Protein AF-A0A841AGL0-F1 (afdb_monomer_lite)

pLDDT: mean 72.76, std 11.23, range [43.06, 87.31]

Foldseek 3Di:
DDDDDDDDDPPDPDQQPQVLVLLVVLLVLLVVLLVLVVVVVVCCVVDVVVVVVVPDPPVVVVVVVVVVVVSVVVSVVSLVSNLVSLVVNLVRPDDLSNVLSVLLNVLSVLLVVLVVVVPPDLPPDDVVSVVVVVVSVVVNVVSNVVSSVSNVVSSVSSVVSSVVVVVVVVVVD

Secondary structure (DSSP, 8-state):
-PPPP-PPPPPP-------HHHHHHHHHHHHHHHHHHHHHHHHHHHS-HHHHHHHS-HHHHHHHHHHHHHHHHHHHHHHHHHHHHHHHHHHH--THHHHHHHHHHHHHHHHHHHHHHTTS--TT-TTHHHHHHHHHHHHHHHHHHHHHHHHHHHHHHHHHHHHHHHHHHHT--

Radius of gyration: 23.63 Å; chains: 1; bounding box: 61×30×94 Å

Organism: NCBI:txid1432564

Structure (mmCIF, N/CA/C/O backbone):
data_AF-A0A841AGL0-F1
#
_entry.id   AF-A0A841AGL0-F1
#
loop_
_atom_site.group_PDB
_atom_site.id
_atom_site.type_symbol
_atom_site.label_atom_id
_atom_site.label_alt_id
_atom_site.label_comp_id
_atom_site.label_asym_id
_atom_site.label_entity_id
_atom_site.label_seq_id
_atom_site.pdbx_PDB_ins_code
_atom_site.Cartn_x
_atom_site.Cartn_y
_atom_site.Cartn_z
_atom_site.occupancy
_atom_site.B_iso_or_equiv
_atom_site.auth_seq_id
_atom_site.auth_comp_id
_atom_site.auth_asym_id
_atom_site.auth_atom_id
_atom_site.pdbx_PDB_model_num
ATOM 1 N N . MET A 1 1 ? -13.268 12.091 65.134 1.00 56.31 1 MET A N 1
ATOM 2 C CA . MET A 1 1 ? -12.403 12.064 63.936 1.00 56.31 1 MET A CA 1
ATOM 3 C C . MET A 1 1 ? -13.308 11.941 62.723 1.00 56.31 1 MET A C 1
ATOM 5 O O . MET A 1 1 ? -13.779 10.854 62.427 1.00 56.31 1 MET A O 1
ATOM 9 N N . THR A 1 2 ? -13.674 13.067 62.117 1.00 61.81 2 THR A N 1
ATOM 10 C CA . THR A 1 2 ? -14.527 13.122 60.921 1.00 61.81 2 THR A CA 1
ATOM 11 C C . THR A 1 2 ? -13.629 13.059 59.692 1.00 61.81 2 THR A C 1
ATOM 13 O O . THR A 1 2 ? -12.736 13.893 59.559 1.00 61.81 2 THR A O 1
ATOM 16 N N . ASN A 1 3 ? -13.826 12.058 58.831 1.00 65.12 3 ASN A N 1
ATOM 17 C CA . ASN A 1 3 ? -13.095 11.960 57.568 1.00 65.12 3 ASN A CA 1
ATOM 18 C C . ASN A 1 3 ? -13.313 13.232 56.730 1.00 65.12 3 ASN A C 1
ATOM 20 O O . ASN A 1 3 ? -14.453 13.703 56.655 1.00 65.12 3 ASN A O 1
ATOM 24 N N . PRO A 1 4 ? -12.259 13.790 56.109 1.00 73.00 4 PRO A N 1
ATOM 25 C CA . PRO A 1 4 ? -12.420 14.892 55.173 1.00 73.00 4 PRO A CA 1
ATOM 26 C C . PRO A 1 4 ? -13.233 14.432 53.950 1.00 73.00 4 PRO A C 1
ATOM 28 O O . PRO A 1 4 ? -13.179 13.251 53.588 1.00 73.00 4 PRO A O 1
ATOM 31 N N . PRO A 1 5 ? -14.004 15.335 53.320 1.00 67.94 5 PRO A N 1
ATOM 32 C CA . PRO A 1 5 ? -14.740 15.018 52.104 1.00 67.94 5 PRO A CA 1
ATOM 33 C C . PRO A 1 5 ? -13.753 14.589 51.014 1.00 67.94 5 PRO A C 1
ATOM 35 O O . PRO A 1 5 ? -12.843 15.336 50.664 1.00 67.94 5 PRO A O 1
ATOM 38 N N . MET A 1 6 ? -13.908 13.362 50.508 1.00 74.25 6 MET A N 1
ATOM 39 C CA . MET A 1 6 ? -13.231 12.940 49.285 1.00 74.25 6 MET A CA 1
ATOM 40 C C . MET A 1 6 ? -13.826 13.742 48.133 1.00 74.25 6 MET A C 1
ATOM 42 O O . MET A 1 6 ? -15.010 13.585 47.827 1.00 74.25 6 MET A O 1
ATOM 46 N N . ASP A 1 7 ? -13.007 14.581 47.502 1.00 74.00 7 ASP A N 1
ATOM 47 C CA . ASP A 1 7 ? -13.358 15.157 46.213 1.00 74.00 7 ASP A CA 1
ATOM 48 C C . ASP A 1 7 ? -13.683 14.014 45.239 1.00 74.00 7 ASP A C 1
ATOM 50 O O . ASP A 1 7 ? -12.951 13.013 45.194 1.00 74.00 7 ASP A O 1
ATOM 54 N N . PRO A 1 8 ? -14.788 14.110 44.478 1.00 72.31 8 PRO A N 1
ATOM 55 C CA . PRO A 1 8 ? -15.084 13.119 43.463 1.00 72.31 8 PRO A CA 1
ATOM 56 C C . PRO A 1 8 ? -13.896 13.054 42.494 1.00 72.31 8 PRO A C 1
ATOM 58 O O . PRO A 1 8 ? -13.358 14.102 42.119 1.00 72.31 8 PRO A O 1
ATOM 61 N N . PRO A 1 9 ? -13.464 11.845 42.087 1.00 68.56 9 PRO A N 1
ATOM 62 C CA . PRO A 1 9 ? -12.391 11.713 41.117 1.00 68.56 9 PRO A CA 1
ATOM 63 C C . PRO A 1 9 ? -12.739 12.560 39.888 1.00 68.56 9 PRO A C 1
ATOM 65 O O . PRO A 1 9 ? -13.908 12.572 39.478 1.00 68.56 9 PRO A O 1
ATOM 68 N N . PRO A 1 10 ? -11.762 13.291 39.318 1.00 68.12 10 PRO A N 1
ATOM 69 C CA . PRO A 1 10 ? -12.016 14.150 38.174 1.00 68.12 10 PRO A CA 1
ATOM 70 C C . PRO A 1 10 ? -12.734 13.334 37.095 1.00 68.12 10 PRO A C 1
ATOM 72 O O . PRO A 1 10 ? -12.390 12.160 36.901 1.00 68.12 10 PRO A O 1
ATOM 75 N N . PRO A 1 11 ? -13.751 13.912 36.428 1.00 60.00 11 PRO A N 1
ATOM 76 C CA . PRO A 1 11 ? -14.530 13.195 35.436 1.00 60.00 11 PRO A CA 1
ATOM 77 C C . PRO A 1 11 ? -13.570 12.547 34.444 1.00 60.00 11 PRO A C 1
ATOM 79 O O . PRO A 1 11 ? -12.740 13.220 33.826 1.00 60.00 11 PRO A O 1
ATOM 82 N N . SER A 1 12 ? -13.650 11.220 34.346 1.00 61.53 12 SER A N 1
ATOM 83 C CA . SER A 1 12 ? -12.941 10.465 33.322 1.00 61.53 12 SER A CA 1
ATOM 84 C C . SER A 1 12 ? -13.265 11.119 31.985 1.00 61.53 12 SER A C 1
ATOM 86 O O . SER A 1 12 ? -14.432 11.385 31.690 1.00 61.53 12 SER A O 1
ATOM 88 N N . ALA A 1 13 ? -12.214 11.483 31.244 1.00 49.81 13 ALA A N 1
ATOM 89 C CA . ALA A 1 13 ? -12.318 12.252 30.013 1.00 49.81 13 ALA A CA 1
ATOM 90 C C . ALA A 1 13 ? -13.476 11.725 29.143 1.00 49.81 13 ALA A C 1
ATOM 92 O O . ALA A 1 13 ? -13.632 10.502 29.033 1.00 49.81 13 ALA A O 1
ATOM 93 N N . PRO A 1 14 ? -14.298 12.616 28.553 1.00 53.09 14 PRO A N 1
ATOM 94 C CA . PRO A 1 14 ? -15.469 12.211 27.788 1.00 53.09 14 PRO A CA 1
ATOM 95 C C . PRO A 1 14 ? -15.057 11.174 26.739 1.00 53.09 14 PRO A C 1
ATOM 97 O O . PRO A 1 14 ? -13.960 11.307 26.187 1.00 53.09 14 PRO A O 1
ATOM 100 N N . PRO A 1 15 ? -15.894 10.147 26.478 1.00 52.88 15 PRO A N 1
ATOM 101 C CA . PRO A 1 15 ? -15.558 9.056 25.575 1.00 52.88 15 PRO A CA 1
ATOM 102 C C . PRO A 1 15 ? -15.061 9.661 24.271 1.00 52.88 15 PRO A C 1
ATOM 104 O O . PRO A 1 15 ? -15.802 10.334 23.552 1.00 52.88 15 PRO A O 1
ATOM 107 N N . THR A 1 16 ? -13.762 9.496 24.039 1.00 56.31 16 THR A N 1
ATOM 108 C CA . THR A 1 16 ? -13.055 9.992 22.872 1.00 56.31 16 THR A CA 1
ATOM 109 C C . THR A 1 16 ? -13.868 9.594 21.653 1.00 56.31 16 THR A C 1
ATOM 111 O O . THR A 1 16 ? -14.152 8.413 21.463 1.00 56.31 16 THR A O 1
ATOM 114 N N . GLN A 1 17 ? -14.296 10.576 20.852 1.00 60.44 17 GLN A N 1
ATOM 115 C CA . GLN A 1 17 ? -14.912 10.301 19.558 1.00 60.44 17 GLN A CA 1
ATOM 116 C C . GLN A 1 17 ? -13.959 9.376 18.800 1.00 60.44 17 GLN A C 1
ATOM 118 O O . GLN A 1 17 ? -12.870 9.798 18.401 1.00 60.44 17 GLN A O 1
ATOM 123 N N . GLU A 1 18 ? -14.323 8.098 18.678 1.00 63.53 18 GLU A N 1
ATOM 124 C CA . GLU A 1 18 ? -13.474 7.127 18.003 1.00 63.53 18 GLU A CA 1
ATOM 125 C C . GLU A 1 18 ? -13.202 7.635 16.579 1.00 63.53 18 GLU A C 1
ATOM 127 O O . GLU A 1 18 ? -14.102 8.192 15.939 1.00 63.53 18 GLU A O 1
ATOM 132 N N . PRO A 1 19 ? -11.968 7.503 16.061 1.00 77.00 19 PRO A N 1
ATOM 133 C CA . PRO A 1 19 ? -11.541 8.168 14.833 1.00 77.00 19 PRO A CA 1
ATOM 134 C C . PRO A 1 19 ? -12.075 7.451 13.580 1.00 77.00 19 PRO A C 1
ATOM 136 O O . PRO A 1 19 ? -11.321 7.104 12.678 1.00 77.00 19 PRO A O 1
ATOM 139 N N . VAL A 1 20 ? -13.390 7.232 13.488 1.00 74.56 20 VAL A N 1
ATOM 140 C CA . VAL A 1 20 ? -14.044 6.450 12.426 1.00 74.56 20 VAL A CA 1
ATOM 141 C C . VAL A 1 20 ? -13.831 7.076 11.044 1.00 74.56 20 VAL A C 1
ATOM 143 O O . VAL A 1 20 ? -13.628 6.354 10.069 1.00 74.56 20 VAL A O 1
ATOM 146 N N . ARG A 1 21 ? -13.817 8.415 10.946 1.00 80.06 21 ARG A N 1
ATOM 147 C CA . ARG A 1 21 ? -13.498 9.133 9.694 1.00 80.06 21 ARG A CA 1
ATOM 148 C C . ARG A 1 21 ? -12.050 8.905 9.251 1.00 80.06 21 ARG A C 1
ATOM 150 O O . ARG A 1 21 ? -11.800 8.680 8.075 1.00 80.06 21 ARG A O 1
ATOM 157 N N . ALA A 1 22 ? -11.105 8.912 10.190 1.00 79.44 22 ALA A N 1
ATOM 158 C CA . ALA A 1 22 ? -9.706 8.643 9.871 1.00 79.44 22 ALA A CA 1
ATOM 159 C C . ALA A 1 22 ? -9.470 7.161 9.553 1.00 79.44 22 ALA A C 1
ATOM 161 O O . ALA A 1 22 ? -8.706 6.852 8.652 1.00 79.44 22 ALA A O 1
ATOM 162 N N . ALA A 1 23 ? -10.170 6.248 10.231 1.00 77.06 23 ALA A N 1
ATOM 163 C CA . ALA A 1 23 ? -10.115 4.816 9.952 1.00 77.06 23 ALA A CA 1
ATOM 164 C C . ALA A 1 23 ? -10.686 4.471 8.567 1.00 77.06 23 ALA A C 1
ATOM 166 O O . ALA A 1 23 ? -10.113 3.662 7.846 1.00 77.06 23 ALA A O 1
ATOM 167 N N . THR A 1 24 ? -11.786 5.111 8.163 1.00 79.75 24 THR A N 1
ATOM 168 C CA . THR A 1 24 ? -12.335 4.954 6.804 1.00 79.75 24 THR A CA 1
ATOM 169 C C . THR A 1 24 ? -11.409 5.551 5.749 1.00 79.75 24 THR A C 1
ATOM 171 O O . THR A 1 24 ? -11.135 4.882 4.757 1.00 79.75 24 THR A O 1
ATOM 174 N N . ALA A 1 25 ? -10.863 6.750 5.980 1.00 81.94 25 ALA A N 1
ATOM 175 C CA . ALA A 1 25 ? -9.853 7.330 5.096 1.00 81.94 25 ALA A CA 1
ATOM 176 C C . ALA A 1 25 ? -8.612 6.430 4.982 1.00 81.94 25 ALA A C 1
ATOM 178 O O . ALA A 1 25 ? -8.115 6.224 3.881 1.00 81.94 25 ALA A O 1
ATOM 179 N N . LEU A 1 26 ? -8.159 5.837 6.092 1.00 82.69 26 LEU A N 1
ATOM 180 C CA . LEU A 1 26 ? -7.035 4.903 6.113 1.00 82.69 26 LEU A CA 1
ATOM 181 C C . LEU A 1 26 ? -7.309 3.692 5.221 1.00 82.69 26 LEU A C 1
ATOM 183 O O . LEU A 1 26 ? -6.487 3.374 4.375 1.00 82.69 26 LEU A O 1
ATOM 187 N N . VAL A 1 27 ? -8.482 3.065 5.355 1.00 83.25 27 VAL A N 1
ATOM 188 C CA . VAL A 1 27 ? -8.883 1.928 4.511 1.00 83.25 27 VAL A CA 1
ATOM 189 C C . VAL A 1 27 ? -8.870 2.303 3.030 1.00 83.25 27 VAL A C 1
ATOM 191 O O . VAL A 1 27 ? -8.324 1.557 2.223 1.00 83.25 27 VAL A O 1
ATOM 194 N N . VAL A 1 28 ? -9.433 3.461 2.670 1.00 86.44 28 VAL A N 1
ATOM 195 C CA . VAL A 1 28 ? -9.472 3.926 1.275 1.00 86.44 28 VAL A CA 1
ATOM 196 C C . VAL A 1 28 ? -8.062 4.170 0.740 1.00 86.44 28 VAL A C 1
ATOM 198 O O . VAL A 1 28 ? -7.729 3.698 -0.342 1.00 86.44 28 VAL A O 1
ATOM 201 N N . VAL A 1 29 ? -7.214 4.860 1.503 1.00 85.00 29 VAL A N 1
ATOM 202 C CA . VAL A 1 29 ? -5.835 5.154 1.097 1.00 85.00 29 VAL A CA 1
ATOM 203 C C . VAL A 1 29 ? -5.013 3.869 0.966 1.00 85.00 29 VAL A C 1
ATOM 205 O O . VAL A 1 29 ? -4.302 3.701 -0.021 1.00 85.00 29 VAL A O 1
ATOM 208 N N . THR A 1 30 ? -5.131 2.928 1.906 1.00 82.94 30 THR A N 1
ATOM 209 C CA . THR A 1 30 ? -4.434 1.637 1.821 1.00 82.94 30 THR A CA 1
ATOM 210 C C . THR A 1 30 ? -4.933 0.804 0.639 1.00 82.94 30 THR A C 1
ATOM 212 O O . THR A 1 30 ? -4.124 0.191 -0.050 1.00 82.94 30 THR A O 1
ATOM 215 N N . ALA A 1 31 ? -6.234 0.825 0.337 1.00 85.44 31 ALA A N 1
ATOM 216 C CA . ALA A 1 31 ? -6.774 0.163 -0.850 1.00 85.44 31 ALA A CA 1
ATOM 217 C C . ALA A 1 31 ? -6.243 0.784 -2.154 1.00 85.44 31 ALA A C 1
ATOM 219 O O . ALA A 1 31 ? -5.888 0.051 -3.073 1.00 85.44 31 ALA A O 1
ATOM 220 N N . LEU A 1 32 ? -6.134 2.116 -2.225 1.00 86.00 32 LEU A N 1
ATOM 221 C CA . LEU A 1 32 ? -5.535 2.806 -3.372 1.00 86.00 32 LEU A CA 1
ATOM 222 C C . LEU A 1 32 ? -4.057 2.449 -3.553 1.00 86.00 32 LEU A C 1
ATOM 224 O O . LEU A 1 32 ? -3.620 2.271 -4.684 1.00 86.00 32 LEU A O 1
ATOM 228 N N . LEU A 1 33 ? -3.303 2.299 -2.461 1.00 84.31 33 LEU A N 1
ATOM 229 C CA . LEU A 1 33 ? -1.911 1.845 -2.519 1.00 84.31 33 LEU A CA 1
ATOM 230 C C . LEU A 1 33 ? -1.795 0.420 -3.070 1.00 84.31 33 LEU A C 1
ATOM 232 O O . LEU A 1 33 ? -0.965 0.182 -3.942 1.00 84.31 33 LEU A O 1
ATOM 236 N N . LEU A 1 34 ? -2.647 -0.500 -2.608 1.00 83.88 34 LEU A N 1
ATOM 237 C CA . LEU A 1 34 ? -2.678 -1.882 -3.101 1.00 83.88 34 LEU A CA 1
ATOM 238 C C . LEU A 1 34 ? -3.105 -1.961 -4.575 1.00 83.88 34 LEU A C 1
ATOM 240 O O . LEU A 1 34 ? -2.554 -2.741 -5.344 1.00 83.88 34 LEU A O 1
ATOM 244 N N . LEU A 1 35 ? -4.072 -1.143 -4.996 1.00 84.81 35 LEU A N 1
ATOM 245 C CA . LEU A 1 35 ? -4.456 -1.054 -6.407 1.00 84.81 35 LEU A CA 1
ATOM 246 C C . LEU A 1 35 ? -3.325 -0.467 -7.253 1.00 84.81 35 LEU A C 1
ATOM 248 O O . LEU A 1 35 ? -3.042 -0.978 -8.332 1.00 84.81 35 LEU A O 1
ATOM 252 N N . GLY A 1 36 ? -2.658 0.572 -6.750 1.00 83.06 36 GLY A N 1
ATOM 253 C CA . GLY A 1 36 ? -1.497 1.178 -7.389 1.00 83.06 36 GLY A CA 1
ATOM 254 C C . GLY A 1 36 ? -0.367 0.178 -7.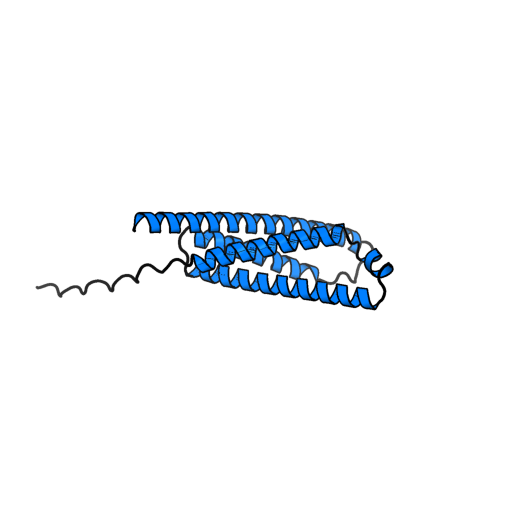619 1.00 83.06 36 GLY A C 1
ATOM 255 O O . GLY A 1 36 ? 0.149 0.118 -8.730 1.00 83.06 36 GLY A O 1
ATOM 256 N N . SER A 1 37 ? -0.039 -0.653 -6.620 1.00 77.88 37 SER A N 1
ATOM 257 C CA . SER A 1 37 ? 1.016 -1.667 -6.751 1.00 77.88 37 SER A CA 1
ATOM 258 C C . SER A 1 37 ? 0.672 -2.744 -7.784 1.00 77.88 37 SER A C 1
ATOM 260 O O . SER A 1 37 ? 1.513 -3.123 -8.598 1.00 77.88 37 SER A O 1
ATOM 262 N N . VAL A 1 38 ? -0.585 -3.196 -7.821 1.00 80.62 38 VAL A N 1
ATOM 263 C CA . VAL A 1 38 ? -1.045 -4.150 -8.844 1.00 80.62 38 VAL A CA 1
ATOM 264 C C . VAL A 1 38 ? -0.985 -3.5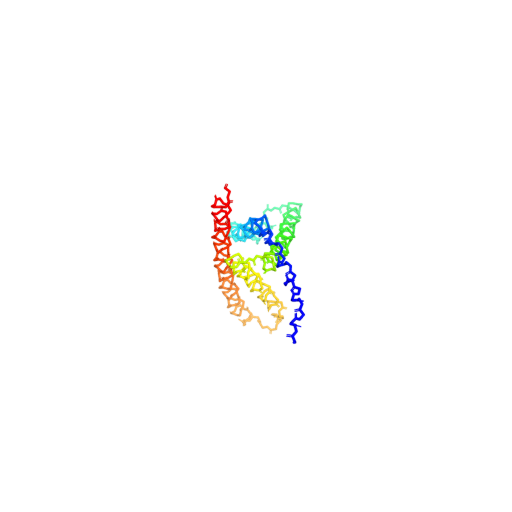24 -10.237 1.00 80.62 38 VAL A C 1
ATOM 266 O O . VAL A 1 38 ? -0.522 -4.163 -11.178 1.00 80.62 38 VAL A O 1
ATOM 269 N N . LEU A 1 39 ? -1.408 -2.265 -10.382 1.00 79.62 39 LEU A N 1
ATOM 270 C CA . LEU A 1 39 ? -1.343 -1.555 -11.659 1.00 79.62 39 LEU A CA 1
ATOM 271 C C . LEU A 1 39 ? 0.097 -1.383 -12.148 1.00 79.62 39 LEU A C 1
ATOM 273 O O . LEU A 1 39 ? 0.331 -1.531 -13.343 1.00 79.62 39 LEU A O 1
ATOM 277 N N . THR A 1 40 ? 1.058 -1.118 -11.258 1.00 76.31 40 THR A N 1
ATOM 278 C CA . THR A 1 40 ? 2.475 -1.031 -11.639 1.00 76.31 40 THR A CA 1
ATOM 279 C C . THR A 1 40 ? 3.040 -2.375 -12.092 1.00 76.31 40 THR A C 1
ATOM 281 O O . THR A 1 40 ? 3.758 -2.409 -13.089 1.00 76.31 40 THR A O 1
ATOM 284 N N . GLU A 1 41 ? 2.674 -3.485 -11.440 1.00 75.12 41 GLU A N 1
ATOM 285 C CA . GLU A 1 41 ? 3.091 -4.824 -11.884 1.00 75.12 41 GLU A CA 1
ATOM 286 C C . GLU A 1 41 ? 2.484 -5.187 -13.245 1.00 75.12 41 GLU A C 1
ATOM 288 O O . GLU A 1 41 ? 3.188 -5.655 -14.139 1.00 75.12 41 GLU A O 1
ATOM 293 N N . VAL A 1 42 ? 1.186 -4.930 -13.433 1.00 75.88 42 VAL A N 1
ATOM 294 C CA . VAL A 1 42 ? 0.492 -5.191 -14.702 1.00 75.88 42 VAL A CA 1
ATOM 295 C C . VAL A 1 42 ? 1.054 -4.312 -15.821 1.00 75.88 42 VAL A C 1
ATOM 297 O O . VAL A 1 42 ? 1.284 -4.802 -16.924 1.00 75.88 42 VAL A O 1
ATOM 300 N N . ALA A 1 43 ? 1.325 -3.034 -15.545 1.00 71.38 43 ALA A N 1
ATOM 301 C CA . ALA A 1 43 ? 1.946 -2.133 -16.509 1.00 71.38 43 ALA A CA 1
ATOM 302 C C . ALA A 1 43 ? 3.344 -2.620 -16.915 1.00 71.38 43 ALA A C 1
ATOM 304 O O . ALA A 1 43 ? 3.636 -2.649 -18.106 1.00 71.38 43 ALA A O 1
ATOM 305 N N . GLY A 1 44 ? 4.169 -3.066 -15.962 1.00 69.25 44 GLY A N 1
ATOM 306 C CA . GLY A 1 44 ? 5.494 -3.625 -16.249 1.00 69.25 44 GLY A CA 1
ATOM 307 C C . GLY A 1 44 ? 5.459 -4.959 -17.004 1.00 69.25 44 GLY A C 1
ATOM 308 O O . GLY A 1 44 ? 6.368 -5.246 -17.773 1.00 69.25 44 GLY A O 1
ATOM 309 N N . ALA A 1 45 ? 4.405 -5.761 -16.830 1.00 70.19 45 ALA A N 1
ATOM 310 C CA . ALA A 1 45 ? 4.226 -7.020 -17.556 1.00 70.19 45 ALA A CA 1
ATOM 311 C C . ALA A 1 45 ? 3.735 -6.822 -19.002 1.00 70.19 45 ALA A C 1
ATOM 313 O O . ALA A 1 45 ? 4.043 -7.633 -19.872 1.00 70.19 45 ALA A O 1
ATOM 314 N N . ILE A 1 46 ? 2.946 -5.773 -19.256 1.00 68.69 46 ILE A N 1
ATOM 315 C CA . ILE A 1 46 ? 2.402 -5.461 -20.589 1.00 68.69 46 ILE A CA 1
ATOM 316 C C . ILE A 1 46 ? 3.386 -4.609 -21.397 1.00 68.69 46 ILE A C 1
ATOM 318 O O . ILE A 1 46 ? 3.496 -4.768 -22.612 1.00 68.69 46 ILE A O 1
ATOM 322 N N . VAL A 1 47 ? 4.080 -3.687 -20.732 1.00 64.94 47 VAL A N 1
ATOM 323 C CA . VAL A 1 47 ? 4.990 -2.725 -21.349 1.00 64.94 47 VAL A CA 1
ATOM 324 C C . VAL A 1 47 ? 6.409 -3.093 -20.952 1.00 64.94 47 VAL A C 1
ATOM 326 O O . VAL A 1 47 ? 6.894 -2.681 -19.903 1.00 64.94 47 VAL A O 1
ATOM 329 N N . ASP A 1 48 ? 7.085 -3.851 -21.814 1.00 63.62 48 ASP A N 1
ATOM 330 C CA . ASP A 1 48 ? 8.516 -4.090 -21.666 1.00 63.62 48 ASP A CA 1
ATOM 331 C C . ASP A 1 48 ? 9.244 -2.753 -21.915 1.00 63.62 48 ASP A C 1
ATOM 333 O O . ASP A 1 48 ? 9.177 -2.226 -23.037 1.00 63.62 48 ASP A O 1
ATOM 337 N N . PRO A 1 49 ? 9.895 -2.140 -20.903 1.00 56.25 49 PRO A N 1
ATOM 338 C CA . PRO A 1 49 ? 10.464 -0.800 -21.036 1.00 56.25 49 PRO A CA 1
ATOM 339 C C . PRO A 1 49 ? 11.441 -0.737 -22.210 1.00 56.25 49 PRO A C 1
ATOM 341 O O . PRO A 1 49 ? 11.435 0.219 -22.980 1.00 56.25 49 PRO A O 1
ATOM 344 N N . SER A 1 50 ? 12.201 -1.819 -22.406 1.00 59.25 50 SER A N 1
ATOM 345 C CA . SER A 1 50 ? 13.171 -1.985 -23.489 1.00 59.25 50 SER A CA 1
ATOM 346 C C . SER A 1 50 ? 12.564 -1.819 -24.891 1.00 59.25 50 SER A C 1
ATOM 348 O O . SER A 1 50 ? 13.228 -1.295 -25.785 1.00 59.25 50 SER A O 1
ATOM 350 N N . GLN A 1 51 ? 11.294 -2.194 -25.079 1.00 56.84 51 GLN A N 1
ATOM 351 C CA . GLN A 1 51 ? 10.580 -2.065 -26.352 1.00 56.84 51 GLN A CA 1
ATOM 352 C C . GLN A 1 51 ? 9.754 -0.781 -26.447 1.00 56.84 51 GLN A C 1
ATOM 354 O O . GLN A 1 51 ? 9.626 -0.211 -27.533 1.00 56.84 51 GLN A O 1
ATOM 359 N N . ALA A 1 52 ? 9.249 -0.273 -25.320 1.00 57.31 52 ALA A N 1
ATOM 360 C CA . ALA A 1 52 ? 8.520 0.992 -25.273 1.00 57.31 52 ALA A CA 1
ATOM 361 C C . ALA A 1 52 ? 9.397 2.175 -25.715 1.00 57.31 52 ALA A C 1
ATOM 363 O O . ALA A 1 52 ? 8.955 3.001 -26.515 1.00 57.31 52 ALA A O 1
ATOM 364 N N . TYR A 1 53 ? 10.665 2.206 -25.279 1.00 56.25 53 TYR A N 1
ATOM 365 C CA . TYR A 1 53 ? 11.620 3.244 -25.684 1.00 56.25 53 TYR A CA 1
ATOM 366 C C . TYR A 1 53 ? 11.960 3.205 -27.180 1.00 56.25 53 TYR A C 1
ATOM 368 O O . TYR A 1 53 ? 12.296 4.246 -27.746 1.00 56.25 53 TYR A O 1
ATOM 376 N N . ALA A 1 54 ? 11.864 2.034 -27.818 1.00 59.81 54 ALA A N 1
ATOM 377 C CA . ALA A 1 54 ? 12.193 1.842 -29.229 1.00 59.81 54 ALA A CA 1
ATOM 378 C C . ALA A 1 54 ? 11.032 2.187 -30.183 1.00 59.81 54 ALA A C 1
ATOM 380 O O . ALA A 1 54 ? 11.278 2.518 -31.341 1.00 59.81 54 ALA A O 1
ATOM 381 N N . MET A 1 55 ? 9.778 2.125 -29.716 1.00 57.09 55 MET A N 1
ATOM 382 C CA . MET A 1 55 ? 8.586 2.336 -30.555 1.00 57.09 55 MET A CA 1
ATOM 383 C C . MET A 1 55 ? 8.004 3.755 -30.497 1.00 57.09 55 MET A C 1
ATOM 385 O O . MET A 1 55 ? 7.241 4.143 -31.382 1.00 57.09 55 MET A O 1
ATOM 389 N N . LEU A 1 56 ? 8.350 4.544 -29.480 1.00 60.28 56 LEU A N 1
ATOM 390 C CA . LEU A 1 56 ? 7.799 5.878 -29.246 1.00 60.28 56 LEU A CA 1
ATOM 391 C C . LEU A 1 56 ? 8.882 6.943 -29.455 1.00 60.28 56 LEU A C 1
ATOM 393 O O . LEU A 1 56 ? 9.960 6.885 -28.871 1.00 60.28 56 LEU A O 1
ATOM 397 N N . GLY A 1 57 ? 8.603 7.933 -30.309 1.00 68.12 57 GLY A N 1
ATOM 398 C CA . GLY A 1 57 ? 9.525 9.046 -30.557 1.00 68.12 57 GLY A CA 1
ATOM 399 C C . GLY A 1 57 ? 9.882 9.818 -29.276 1.00 68.12 57 GLY A C 1
ATOM 400 O O . GLY A 1 57 ? 9.143 9.789 -28.291 1.00 68.12 57 GLY A O 1
ATOM 401 N N . THR A 1 58 ? 10.994 10.562 -29.297 1.00 73.81 58 THR A N 1
ATOM 402 C CA . THR A 1 58 ? 11.610 11.229 -28.128 1.00 73.81 58 THR A CA 1
ATOM 403 C C . THR A 1 58 ? 10.623 12.003 -27.242 1.00 73.81 58 THR A C 1
ATOM 405 O O . THR A 1 58 ? 10.722 11.946 -26.020 1.00 73.81 58 THR A O 1
ATOM 408 N N . VAL A 1 59 ? 9.634 12.687 -27.829 1.00 72.81 59 VAL A N 1
ATOM 409 C CA . VAL A 1 59 ? 8.620 13.458 -27.083 1.00 72.81 59 VAL A CA 1
ATOM 410 C C . VAL A 1 59 ? 7.676 12.552 -26.287 1.00 72.81 59 VAL A C 1
ATOM 412 O O . VAL A 1 59 ? 7.375 12.845 -25.132 1.00 72.81 59 VAL A O 1
ATOM 415 N N . ALA A 1 60 ? 7.235 11.434 -26.865 1.00 72.81 60 ALA A N 1
ATOM 416 C CA . ALA A 1 60 ? 6.346 10.499 -26.183 1.00 72.81 60 ALA A CA 1
ATOM 417 C C . ALA A 1 60 ? 7.059 9.785 -25.021 1.00 72.81 60 ALA A C 1
ATOM 419 O O . ALA A 1 60 ? 6.467 9.618 -23.957 1.00 72.81 60 ALA A O 1
ATOM 420 N N . ASN A 1 61 ? 8.351 9.477 -25.170 1.00 72.25 61 ASN A N 1
ATOM 421 C CA . ASN A 1 61 ? 9.166 8.935 -24.078 1.00 72.25 61 ASN A CA 1
ATOM 422 C C . ASN A 1 61 ? 9.306 9.920 -22.912 1.00 72.25 61 ASN A C 1
ATOM 424 O O . ASN A 1 61 ? 9.148 9.525 -21.759 1.00 72.25 61 ASN A O 1
ATOM 428 N N . VAL A 1 62 ? 9.542 11.208 -23.191 1.00 76.94 62 VAL A N 1
ATOM 429 C CA . VAL A 1 62 ? 9.592 12.239 -22.139 1.00 76.94 62 VAL A CA 1
ATOM 430 C C . VAL A 1 62 ? 8.256 12.322 -21.399 1.00 76.94 62 VAL A C 1
ATOM 432 O O . VAL A 1 62 ? 8.245 12.351 -20.171 1.00 76.94 62 VAL A O 1
ATOM 435 N N . VAL A 1 63 ? 7.128 12.296 -22.116 1.00 80.81 63 VAL A N 1
ATOM 436 C CA . VAL A 1 63 ? 5.793 12.316 -21.494 1.00 80.81 63 VAL A CA 1
ATOM 437 C C . VAL A 1 63 ? 5.566 11.084 -20.615 1.00 80.81 63 VAL A C 1
ATOM 439 O O . VAL A 1 63 ? 5.114 11.233 -19.484 1.00 80.81 63 VAL A O 1
ATOM 442 N N . ILE A 1 64 ? 5.921 9.884 -21.081 1.00 80.31 64 ILE A N 1
ATOM 443 C CA . ILE A 1 64 ? 5.773 8.645 -20.299 1.00 80.31 64 ILE A CA 1
ATOM 444 C C . ILE A 1 64 ? 6.621 8.689 -19.032 1.00 80.31 64 ILE A C 1
ATOM 446 O O . ILE A 1 64 ? 6.117 8.369 -17.959 1.00 80.31 64 ILE A O 1
ATOM 450 N N . VAL A 1 65 ? 7.877 9.130 -19.129 1.00 78.81 65 VAL A N 1
ATOM 451 C CA . VAL A 1 65 ? 8.758 9.265 -17.962 1.00 78.81 65 VAL A CA 1
ATOM 452 C C . VAL A 1 65 ? 8.182 10.274 -16.966 1.00 78.81 65 VAL A C 1
ATOM 454 O O . VAL A 1 65 ? 8.128 9.984 -15.775 1.00 78.81 65 VAL A O 1
ATOM 457 N N . VAL A 1 66 ? 7.685 11.425 -17.428 1.00 83.62 66 VAL A N 1
ATOM 458 C CA . VAL A 1 66 ? 7.048 12.424 -16.552 1.00 83.62 66 VAL A CA 1
ATOM 459 C C . V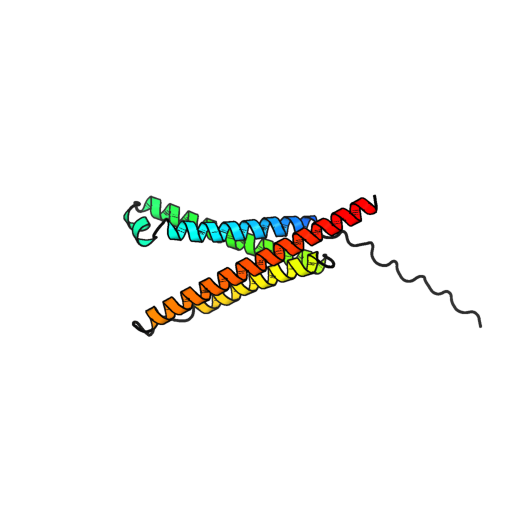AL A 1 66 ? 5.795 11.859 -15.880 1.00 83.62 66 VAL A C 1
ATOM 461 O O . VAL A 1 66 ? 5.613 12.050 -14.679 1.00 83.62 66 VAL A O 1
ATOM 464 N N . VAL A 1 67 ? 4.950 11.130 -16.613 1.00 84.12 67 VAL A N 1
ATOM 465 C CA . VAL A 1 67 ? 3.750 10.483 -16.059 1.00 84.12 67 VAL A CA 1
ATOM 466 C C . VAL A 1 67 ? 4.126 9.403 -15.044 1.00 84.12 67 VAL A C 1
ATOM 468 O O . VAL A 1 67 ? 3.516 9.342 -13.979 1.00 84.12 67 VAL A O 1
ATOM 471 N N . ALA A 1 68 ? 5.147 8.593 -15.324 1.00 79.94 68 ALA A N 1
ATOM 472 C CA . ALA A 1 68 ? 5.643 7.574 -14.405 1.00 79.94 68 ALA A CA 1
ATOM 473 C C . ALA A 1 68 ? 6.198 8.199 -13.115 1.00 79.94 68 ALA A C 1
ATOM 475 O O . ALA A 1 68 ? 5.859 7.756 -12.019 1.00 79.94 68 ALA A O 1
ATOM 476 N N . LEU A 1 69 ? 6.980 9.278 -13.228 1.00 80.81 69 LEU A N 1
ATOM 477 C CA . LEU A 1 69 ? 7.480 10.031 -12.075 1.00 80.81 69 LEU A CA 1
ATOM 478 C C . LEU A 1 69 ? 6.343 10.683 -11.278 1.00 80.81 69 LEU A C 1
ATOM 480 O O . LEU A 1 69 ? 6.363 10.655 -10.048 1.00 80.81 69 LEU A O 1
ATOM 484 N N . ALA A 1 70 ? 5.329 11.230 -11.951 1.00 83.56 70 ALA A N 1
ATOM 485 C CA . ALA A 1 70 ? 4.153 11.792 -11.295 1.00 83.56 70 ALA A CA 1
ATOM 486 C C . ALA A 1 70 ? 3.346 10.711 -10.557 1.00 83.56 70 ALA A C 1
ATOM 488 O O . ALA A 1 70 ? 2.963 10.911 -9.406 1.00 83.56 70 ALA A O 1
ATOM 489 N N . ALA A 1 71 ? 3.134 9.547 -11.179 1.00 81.81 71 ALA A N 1
ATOM 490 C CA . ALA A 1 71 ? 2.474 8.406 -10.552 1.00 81.81 71 ALA A CA 1
ATOM 491 C C . ALA A 1 71 ? 3.249 7.922 -9.318 1.00 81.81 71 ALA A C 1
ATOM 493 O O . ALA A 1 71 ? 2.654 7.707 -8.261 1.00 81.81 71 ALA A O 1
ATOM 494 N N . LEU A 1 72 ? 4.578 7.837 -9.415 1.00 78.88 72 LEU A N 1
ATOM 495 C CA . LEU A 1 72 ? 5.443 7.497 -8.289 1.00 78.88 72 LEU A CA 1
ATOM 496 C C . LEU A 1 72 ? 5.318 8.520 -7.149 1.00 78.88 72 LEU A C 1
ATOM 498 O O . LEU A 1 72 ? 5.146 8.136 -5.993 1.00 78.88 72 LEU A O 1
ATOM 502 N N . ALA A 1 73 ? 5.336 9.819 -7.459 1.00 81.31 73 ALA A N 1
ATOM 503 C CA . ALA A 1 73 ? 5.158 10.875 -6.464 1.00 81.31 73 ALA A CA 1
ATOM 504 C C . ALA A 1 73 ? 3.789 10.791 -5.762 1.00 81.31 73 ALA A C 1
ATOM 506 O O . ALA A 1 73 ? 3.702 10.964 -4.545 1.00 81.31 73 ALA A O 1
ATOM 507 N N . VAL A 1 74 ? 2.723 10.468 -6.504 1.00 83.12 74 VAL A N 1
ATOM 508 C CA . VAL A 1 74 ? 1.379 10.249 -5.948 1.00 83.12 74 VAL A CA 1
ATOM 509 C C . VAL A 1 74 ? 1.357 9.042 -5.009 1.00 83.12 74 VAL A C 1
ATOM 511 O O . VAL A 1 74 ? 0.806 9.142 -3.911 1.00 83.12 74 VAL A O 1
ATOM 514 N N . LEU A 1 75 ? 1.986 7.926 -5.390 1.00 80.31 75 LEU A N 1
ATOM 515 C CA . LEU A 1 75 ? 2.089 6.734 -4.541 1.00 80.31 75 LEU A CA 1
ATOM 516 C C . LEU A 1 75 ? 2.852 7.019 -3.243 1.00 80.31 75 LEU A C 1
ATOM 518 O O . LEU A 1 75 ? 2.411 6.607 -2.169 1.00 80.31 75 LEU A O 1
ATOM 522 N N . LEU A 1 76 ? 3.947 7.780 -3.314 1.00 80.44 76 LEU A N 1
ATOM 523 C CA . LEU A 1 76 ? 4.684 8.220 -2.127 1.00 80.44 76 LEU A CA 1
ATOM 524 C C . LEU A 1 76 ? 3.816 9.105 -1.221 1.00 80.44 76 LEU A C 1
ATOM 526 O O . LEU A 1 76 ? 3.755 8.876 -0.012 1.00 80.44 76 LEU A O 1
ATOM 530 N N . GLY A 1 77 ? 3.090 10.069 -1.796 1.00 83.25 77 GLY A N 1
ATOM 531 C CA . GLY A 1 77 ? 2.162 10.926 -1.053 1.00 83.25 77 GLY A CA 1
ATOM 532 C C . GLY A 1 77 ? 1.042 10.139 -0.363 1.00 83.25 77 GLY A C 1
ATOM 533 O O . GLY A 1 77 ? 0.756 10.371 0.814 1.00 83.25 77 GLY A O 1
ATOM 534 N N . LEU A 1 78 ? 0.456 9.156 -1.055 1.00 82.94 78 LEU A N 1
ATOM 535 C CA . LEU A 1 78 ? -0.522 8.219 -0.489 1.00 82.94 78 LEU A CA 1
ATOM 536 C C . LEU A 1 78 ? 0.084 7.388 0.648 1.00 82.94 78 LEU A C 1
ATOM 538 O O . LEU A 1 78 ? -0.566 7.203 1.674 1.00 82.94 78 LEU A O 1
ATOM 542 N N . GLY A 1 79 ? 1.330 6.931 0.505 1.00 80.69 79 GLY A N 1
ATOM 543 C CA . GLY A 1 79 ? 2.057 6.206 1.548 1.00 80.69 79 GLY A CA 1
ATOM 544 C C . GLY A 1 79 ? 2.216 7.029 2.826 1.00 80.69 79 GLY A C 1
ATOM 545 O O . GLY A 1 79 ? 1.912 6.550 3.920 1.00 80.69 79 GLY A O 1
ATOM 546 N N . ILE A 1 80 ? 2.614 8.297 2.689 1.00 83.12 80 ILE A N 1
ATOM 547 C CA . ILE A 1 80 ? 2.738 9.232 3.815 1.00 83.12 80 ILE A CA 1
ATOM 548 C C . ILE A 1 80 ? 1.366 9.492 4.451 1.00 83.12 80 ILE A C 1
ATOM 550 O O . ILE A 1 80 ? 1.231 9.416 5.673 1.00 83.12 80 ILE A O 1
ATOM 554 N N . ALA A 1 81 ? 0.328 9.738 3.648 1.00 83.69 81 ALA A N 1
ATOM 555 C CA . ALA A 1 81 ? -1.033 9.920 4.147 1.00 83.69 81 ALA A CA 1
ATOM 556 C C . ALA A 1 81 ? -1.538 8.685 4.913 1.00 83.69 81 ALA A C 1
ATOM 558 O O . ALA A 1 81 ? -2.108 8.828 5.997 1.00 83.69 81 ALA A O 1
ATOM 559 N N . ALA A 1 82 ? -1.281 7.477 4.398 1.00 83.19 82 ALA A N 1
ATOM 560 C CA . ALA A 1 82 ? -1.612 6.223 5.068 1.00 83.19 82 ALA A CA 1
ATOM 561 C C . ALA A 1 82 ? -0.912 6.121 6.424 1.00 83.19 82 ALA A C 1
ATOM 563 O O . ALA A 1 82 ? -1.546 5.783 7.419 1.00 83.19 82 ALA A O 1
ATOM 564 N N . LEU A 1 83 ? 0.379 6.456 6.479 1.00 83.75 83 LEU A N 1
ATOM 565 C CA . LEU A 1 83 ? 1.163 6.420 7.709 1.00 83.75 83 LEU A CA 1
ATOM 566 C C . LEU A 1 83 ? 0.606 7.393 8.756 1.00 83.75 83 LEU A C 1
ATOM 568 O O . LEU A 1 83 ? 0.372 7.002 9.897 1.00 83.75 83 LEU A O 1
ATOM 572 N N . VAL A 1 84 ? 0.329 8.640 8.365 1.00 86.19 84 VAL A N 1
ATOM 573 C CA . VAL A 1 84 ? -0.239 9.661 9.260 1.00 86.19 84 VAL A CA 1
ATOM 574 C C . VAL A 1 84 ? -1.615 9.235 9.779 1.00 86.19 84 VAL A C 1
ATOM 576 O O . VAL A 1 84 ? -1.881 9.323 10.980 1.00 86.19 84 VAL A O 1
ATOM 579 N N . LEU A 1 85 ? -2.485 8.729 8.901 1.00 84.62 85 LEU A N 1
ATOM 580 C CA . LEU A 1 85 ? -3.806 8.229 9.283 1.00 84.62 85 LEU A CA 1
ATOM 581 C C . LEU A 1 85 ? -3.701 7.014 10.208 1.00 84.62 85 LEU A C 1
ATOM 583 O O . LEU A 1 85 ? -4.429 6.938 11.197 1.00 84.62 85 LEU A O 1
ATOM 587 N N . ALA A 1 86 ? -2.772 6.098 9.941 1.00 82.69 86 ALA A N 1
ATOM 588 C CA . ALA A 1 86 ? -2.539 4.938 10.785 1.00 82.69 86 ALA A CA 1
ATOM 589 C C . ALA A 1 86 ? -2.035 5.344 12.173 1.00 82.69 86 ALA A C 1
ATOM 591 O O . ALA A 1 86 ? -2.525 4.817 13.170 1.00 82.69 86 ALA A O 1
ATOM 592 N N . ILE A 1 87 ? -1.139 6.330 12.274 1.00 83.69 87 ILE A N 1
ATOM 593 C CA . ILE A 1 87 ? -0.703 6.889 13.562 1.00 83.69 87 ILE A CA 1
ATOM 594 C C . ILE A 1 87 ? -1.897 7.502 14.300 1.00 83.69 87 ILE A C 1
ATOM 596 O O . ILE A 1 87 ? -2.126 7.189 15.468 1.00 83.69 87 ILE A O 1
ATOM 600 N N . LEU A 1 88 ? -2.712 8.317 13.624 1.00 84.56 88 LEU A N 1
ATOM 601 C CA . LEU A 1 88 ? -3.873 8.964 14.238 1.00 84.56 88 LEU A CA 1
ATOM 602 C C . LEU A 1 88 ? -4.891 7.935 14.754 1.00 84.56 88 LEU A C 1
ATOM 604 O O . LEU A 1 88 ? -5.386 8.067 15.876 1.00 84.56 88 LEU A O 1
ATOM 608 N N . VAL A 1 89 ? -5.163 6.883 13.977 1.00 83.69 89 VAL A N 1
ATOM 609 C CA . VAL A 1 89 ? -6.030 5.766 14.384 1.00 83.69 89 VAL A CA 1
ATOM 610 C C . VAL A 1 89 ? -5.388 4.936 15.497 1.00 83.69 89 VAL A C 1
ATOM 612 O O . VAL A 1 89 ? -6.096 4.467 16.380 1.00 83.69 89 VAL A O 1
ATOM 615 N N . THR A 1 90 ? -4.064 4.796 15.528 1.00 85.25 90 THR A N 1
ATOM 616 C CA . THR A 1 90 ? -3.359 4.060 16.590 1.00 85.25 90 THR A CA 1
ATOM 617 C C . THR A 1 90 ? -3.386 4.801 17.928 1.00 85.25 90 THR A C 1
ATOM 619 O O . THR A 1 90 ? -3.502 4.165 18.975 1.00 85.25 90 THR A O 1
ATOM 622 N N . VAL A 1 91 ? -3.284 6.135 17.904 1.00 84.25 91 VAL A N 1
ATOM 623 C CA . VAL A 1 91 ? -3.286 6.986 19.106 1.00 84.25 91 VAL A CA 1
ATOM 624 C C . VAL A 1 91 ? -4.702 7.197 19.646 1.00 84.25 91 VAL A C 1
ATOM 626 O O . VAL A 1 91 ? -4.902 7.176 20.857 1.00 84.25 91 VAL A O 1
ATOM 629 N N . ARG A 1 92 ? -5.690 7.412 18.767 1.00 81.06 92 ARG A N 1
ATOM 630 C CA . ARG A 1 92 ? -7.074 7.737 19.166 1.00 81.06 92 ARG A CA 1
ATOM 631 C C . ARG A 1 92 ? -8.041 6.554 19.130 1.00 81.06 92 ARG A C 1
ATOM 633 O O . ARG A 1 92 ? -9.129 6.652 19.686 1.00 81.06 92 ARG A O 1
ATOM 640 N N . GLY A 1 93 ? -7.701 5.476 18.431 1.00 72.56 93 GLY A N 1
ATOM 641 C CA . GLY A 1 93 ? -8.553 4.300 18.278 1.00 72.56 93 GLY A CA 1
ATOM 642 C C . GLY A 1 93 ? -8.415 3.321 19.439 1.00 72.56 93 GLY A C 1
ATOM 643 O O . GLY A 1 93 ? -7.361 3.205 20.062 1.00 72.56 93 GLY A O 1
ATOM 644 N N . SER A 1 94 ? -9.488 2.576 19.701 1.00 76.38 94 SER A N 1
ATOM 645 C CA . SER A 1 94 ? -9.530 1.530 20.722 1.00 76.38 94 SER A CA 1
ATOM 646 C C . SER A 1 94 ? -9.690 0.138 20.087 1.00 76.38 94 SER A C 1
ATOM 648 O O . SER A 1 94 ? -10.155 0.001 18.950 1.00 76.38 94 SER A O 1
ATOM 650 N N . GLY A 1 95 ? -9.255 -0.910 20.796 1.00 80.25 95 GLY A N 1
ATOM 651 C CA . GLY A 1 95 ? -9.459 -2.310 20.405 1.00 80.25 95 GLY A CA 1
ATOM 652 C C . GLY A 1 95 ? -8.987 -2.651 18.985 1.00 80.25 95 GLY A C 1
ATOM 653 O O . GLY A 1 95 ? -7.813 -2.486 18.645 1.00 80.25 95 GLY A O 1
ATOM 654 N N . LYS A 1 96 ? -9.916 -3.133 18.149 1.00 80.56 96 LYS A N 1
ATOM 655 C CA . LYS A 1 96 ? -9.637 -3.631 16.791 1.00 80.56 96 LYS A CA 1
ATOM 656 C C . LYS A 1 96 ? -9.148 -2.539 15.834 1.00 80.56 96 LYS A C 1
ATOM 658 O O . LYS A 1 96 ? -8.297 -2.818 14.998 1.00 80.56 96 LYS A O 1
ATOM 663 N N . LEU A 1 97 ? -9.594 -1.287 15.993 1.00 76.69 97 LEU A N 1
ATOM 664 C CA . LEU A 1 97 ? -9.128 -0.170 15.157 1.00 76.69 97 LEU A CA 1
ATOM 665 C C . LEU A 1 97 ? -7.623 0.073 15.316 1.00 76.69 97 LEU A C 1
ATOM 667 O O . LEU A 1 97 ? -6.917 0.270 14.328 1.00 76.69 97 LEU A O 1
ATOM 671 N N . ARG A 1 98 ? -7.129 0.003 16.557 1.00 83.69 98 ARG A N 1
ATOM 672 C CA . ARG A 1 98 ? -5.709 0.185 16.875 1.00 83.69 98 ARG A CA 1
ATOM 673 C C . ARG A 1 98 ? -4.862 -0.967 16.338 1.00 83.69 98 ARG A C 1
ATOM 675 O O . ARG A 1 98 ? -3.821 -0.719 15.744 1.00 83.69 98 ARG A O 1
ATOM 682 N N . ILE A 1 99 ? -5.326 -2.209 16.491 1.00 82.19 99 ILE A N 1
ATOM 683 C CA . ILE A 1 99 ? -4.623 -3.400 15.983 1.00 82.19 99 ILE A CA 1
ATOM 684 C C . ILE A 1 99 ? -4.487 -3.339 14.457 1.00 82.19 99 ILE A C 1
ATOM 686 O O . ILE A 1 99 ? -3.396 -3.545 13.928 1.00 82.19 99 ILE A O 1
ATOM 690 N N . GLY A 1 100 ? -5.571 -3.001 13.752 1.00 77.69 100 GLY A N 1
ATOM 691 C CA . GLY A 1 100 ? -5.553 -2.889 12.294 1.00 77.69 100 GLY A CA 1
ATOM 692 C C . GLY A 1 100 ? -4.625 -1.777 11.800 1.00 77.69 100 GLY A C 1
ATOM 693 O O . GLY A 1 100 ? -3.842 -1.993 10.879 1.00 77.69 100 GLY A O 1
ATOM 694 N N . ALA A 1 101 ? -4.636 -0.615 12.460 1.00 81.44 101 ALA A N 1
ATOM 695 C CA . ALA A 1 101 ? -3.733 0.483 12.122 1.00 81.44 101 ALA A CA 1
ATOM 696 C C . ALA A 1 101 ? -2.254 0.131 12.365 1.00 81.44 101 ALA A C 1
ATOM 698 O O . ALA A 1 101 ? -1.414 0.431 11.520 1.00 81.44 101 ALA A O 1
ATOM 699 N N . VAL A 1 102 ? -1.936 -0.568 13.460 1.00 86.06 102 VAL A N 1
ATOM 700 C CA . VAL A 1 102 ? -0.573 -1.055 13.733 1.00 86.06 102 VAL A CA 1
ATOM 701 C C . VAL A 1 102 ? -0.112 -2.044 12.663 1.00 86.06 102 VAL A C 1
ATOM 703 O O . VAL A 1 102 ? 1.019 -1.939 12.198 1.00 86.06 102 VAL A O 1
ATOM 706 N N . MET A 1 103 ? -0.976 -2.957 12.212 1.00 83.00 103 MET A N 1
ATOM 707 C CA . MET A 1 103 ? -0.632 -3.868 11.114 1.00 83.00 103 MET A CA 1
ATOM 708 C C . MET A 1 103 ? -0.331 -3.126 9.810 1.00 83.00 103 MET A C 1
ATOM 710 O O . MET A 1 103 ? 0.634 -3.462 9.128 1.00 83.00 103 MET A O 1
ATOM 714 N N . ILE A 1 104 ? -1.091 -2.074 9.495 1.00 83.56 104 ILE A N 1
ATOM 715 C CA . ILE A 1 104 ? -0.819 -1.232 8.322 1.00 83.56 104 ILE A CA 1
ATOM 716 C C . ILE A 1 104 ? 0.529 -0.506 8.469 1.00 83.56 104 ILE A C 1
ATOM 718 O O . ILE A 1 104 ? 1.288 -0.443 7.503 1.00 83.56 104 ILE A O 1
ATOM 722 N N . ILE A 1 105 ? 0.875 -0.016 9.668 1.00 83.31 105 ILE A N 1
ATOM 723 C CA . ILE A 1 105 ? 2.194 0.586 9.940 1.00 83.31 105 ILE A CA 1
ATOM 724 C C . ILE A 1 105 ? 3.311 -0.439 9.718 1.00 83.31 105 ILE A C 1
ATOM 726 O O . ILE A 1 105 ? 4.281 -0.134 9.030 1.00 83.31 105 ILE A O 1
ATOM 730 N N . ILE A 1 106 ? 3.166 -1.655 10.253 1.00 82.44 106 ILE A N 1
ATOM 731 C CA . ILE A 1 106 ? 4.151 -2.734 10.090 1.00 82.44 106 ILE A CA 1
ATOM 732 C C . ILE A 1 106 ? 4.334 -3.076 8.606 1.00 82.44 106 ILE A C 1
ATOM 734 O O . ILE A 1 106 ? 5.467 -3.143 8.133 1.00 82.44 106 ILE A O 1
ATOM 738 N N . GLY A 1 107 ? 3.240 -3.217 7.850 1.00 78.88 107 GLY A N 1
ATOM 739 C CA . GLY A 1 107 ? 3.296 -3.441 6.403 1.00 78.88 107 GLY A CA 1
ATOM 740 C C . GLY A 1 107 ? 4.011 -2.309 5.656 1.00 78.88 107 GLY A C 1
ATOM 741 O O . GLY A 1 107 ? 4.819 -2.557 4.764 1.00 78.88 107 GLY A O 1
ATOM 742 N N . SER A 1 108 ? 3.771 -1.051 6.031 1.00 75.94 108 SER A N 1
ATOM 743 C CA . SER A 1 108 ? 4.469 0.094 5.431 1.00 75.94 108 SER A CA 1
ATOM 744 C C . SER A 1 108 ? 5.965 0.110 5.756 1.00 75.94 108 SER A C 1
ATOM 746 O O . SER A 1 108 ? 6.774 0.389 4.873 1.00 75.94 108 SER A O 1
ATOM 748 N N . LEU A 1 109 ? 6.342 -0.223 6.993 1.00 76.75 109 LEU A N 1
ATOM 749 C CA . LEU A 1 109 ? 7.742 -0.287 7.422 1.00 76.75 109 LEU A CA 1
ATOM 750 C C . LEU A 1 109 ? 8.514 -1.413 6.727 1.00 76.75 109 LEU A C 1
ATOM 752 O O . LEU A 1 109 ? 9.665 -1.205 6.351 1.00 76.75 109 LEU A O 1
ATOM 756 N N . LEU A 1 110 ? 7.876 -2.567 6.505 1.00 73.75 110 LEU A N 1
ATOM 757 C CA . LEU A 1 110 ? 8.452 -3.674 5.734 1.00 73.75 110 LEU A CA 1
ATOM 758 C C . LEU A 1 110 ? 8.854 -3.232 4.319 1.00 73.75 110 LEU A C 1
ATOM 760 O O . LEU A 1 110 ? 9.950 -3.552 3.873 1.00 73.75 110 LEU A O 1
ATOM 764 N N . GLY A 1 111 ? 8.013 -2.437 3.649 1.00 65.31 111 GLY A N 1
ATOM 765 C CA . GLY A 1 111 ? 8.329 -1.909 2.317 1.00 65.31 111 GLY A CA 1
ATOM 766 C C . GLY A 1 111 ? 9.508 -0.934 2.310 1.00 65.31 111 GLY A C 1
ATOM 767 O O . GLY A 1 111 ? 10.346 -0.979 1.413 1.00 65.31 111 GLY A O 1
ATOM 768 N N . LEU A 1 112 ? 9.610 -0.075 3.329 1.00 66.00 112 LEU A N 1
ATOM 769 C CA . LEU A 1 112 ? 10.729 0.864 3.448 1.00 66.00 112 LEU A CA 1
ATOM 770 C C . LEU A 1 112 ? 12.050 0.143 3.733 1.00 66.00 112 LEU A C 1
ATOM 772 O O . LEU A 1 112 ? 13.055 0.447 3.098 1.00 66.00 112 LEU A O 1
ATOM 776 N N . ALA A 1 113 ? 12.053 -0.828 4.650 1.00 60.94 113 ALA A N 1
ATOM 777 C CA . ALA A 1 113 ? 13.262 -1.559 5.028 1.00 60.94 113 ALA A CA 1
ATOM 778 C C . ALA A 1 113 ? 13.901 -2.306 3.840 1.00 60.94 113 ALA A C 1
ATOM 780 O O . ALA A 1 113 ? 15.127 -2.340 3.718 1.00 60.94 113 ALA A O 1
ATOM 781 N N . VAL A 1 114 ? 13.084 -2.854 2.936 1.00 57.22 114 VAL A N 1
ATOM 782 C CA . VAL A 1 114 ? 13.587 -3.537 1.735 1.00 57.22 114 VAL A CA 1
ATOM 783 C C . VAL A 1 114 ? 14.080 -2.555 0.682 1.00 57.22 114 VAL A C 1
ATOM 785 O O . VAL A 1 114 ? 15.176 -2.746 0.163 1.00 57.22 114 VAL A O 1
ATOM 788 N N . SER A 1 115 ? 13.363 -1.451 0.446 1.00 54.06 115 SER A N 1
ATOM 789 C CA . SER A 1 115 ? 13.774 -0.440 -0.538 1.00 54.06 115 SER A CA 1
ATOM 790 C C . SER A 1 115 ? 15.160 0.165 -0.251 1.00 54.06 115 SER A C 1
ATOM 792 O O . SER A 1 115 ? 15.893 0.450 -1.193 1.00 54.06 115 SER A O 1
ATOM 794 N N . PHE A 1 116 ? 15.562 0.316 1.019 1.00 50.09 116 PHE A N 1
ATOM 795 C CA . PHE A 1 116 ? 16.896 0.827 1.377 1.00 50.09 116 PHE A CA 1
ATOM 796 C C . PHE A 1 116 ? 18.033 -0.194 1.218 1.00 50.09 116 PHE A C 1
ATOM 798 O O . PHE A 1 116 ? 19.186 0.205 1.074 1.00 50.09 116 PHE A O 1
ATOM 805 N N . THR A 1 117 ? 17.734 -1.496 1.240 1.00 51.03 117 THR A N 1
ATOM 806 C CA . THR A 1 117 ? 18.764 -2.553 1.178 1.00 51.03 117 THR A CA 1
ATOM 807 C C . THR A 1 117 ? 19.255 -2.794 -0.258 1.00 51.03 117 THR A C 1
ATOM 809 O O . THR A 1 117 ? 20.370 -3.266 -0.462 1.00 51.03 117 THR A O 1
ATOM 812 N N . VAL A 1 118 ? 18.462 -2.410 -1.264 1.00 48.91 118 VAL A N 1
ATOM 813 C CA . VAL A 1 118 ? 18.738 -2.644 -2.696 1.00 48.91 118 VAL A CA 1
ATOM 814 C C . VAL A 1 118 ? 19.776 -1.669 -3.285 1.00 48.91 118 VAL A C 1
ATOM 816 O O . VAL A 1 118 ? 20.411 -1.974 -4.289 1.00 48.91 118 VAL A O 1
ATOM 819 N N . THR A 1 119 ? 20.042 -0.527 -2.647 1.00 51.62 119 THR A N 1
ATOM 820 C CA . THR A 1 119 ? 20.981 0.494 -3.166 1.00 51.62 119 THR A CA 1
ATOM 821 C C . THR A 1 119 ? 22.465 0.185 -2.871 1.00 51.62 119 THR A C 1
ATOM 823 O O . THR A 1 119 ? 23.339 1.013 -3.127 1.00 51.62 119 THR A O 1
ATOM 826 N N . GLY A 1 120 ? 22.781 -0.990 -2.313 1.00 43.06 120 GLY A N 1
ATOM 827 C CA . GLY A 1 120 ? 24.143 -1.406 -1.962 1.00 43.06 120 GLY A CA 1
ATOM 828 C C . GLY A 1 120 ? 24.938 -1.977 -3.143 1.00 43.06 120 GLY A C 1
ATOM 829 O O . GLY A 1 120 ? 24.809 -3.153 -3.453 1.00 43.06 120 GLY A O 1
ATOM 830 N N . ASP A 1 121 ? 25.754 -1.127 -3.771 1.00 48.84 121 ASP A N 1
ATOM 831 C CA . ASP A 1 121 ? 26.933 -1.399 -4.621 1.00 48.84 121 ASP A CA 1
ATOM 832 C C . ASP A 1 121 ? 27.019 -2.777 -5.329 1.00 48.84 121 ASP A C 1
ATOM 834 O O . ASP A 1 121 ? 27.699 -3.703 -4.887 1.00 48.84 121 ASP A O 1
ATOM 838 N N . ILE A 1 122 ? 26.375 -2.887 -6.497 1.00 50.53 122 ILE A N 1
ATOM 839 C CA . ILE A 1 122 ? 26.432 -4.061 -7.396 1.00 50.53 122 ILE A CA 1
ATOM 840 C C . ILE A 1 122 ? 27.619 -3.936 -8.385 1.00 50.53 122 ILE A C 1
ATOM 842 O O . ILE A 1 122 ? 27.786 -4.731 -9.308 1.00 50.53 122 ILE A O 1
ATOM 846 N N . SER A 1 123 ? 28.495 -2.941 -8.210 1.00 53.09 123 SER A N 1
ATOM 847 C CA . SER A 1 123 ? 29.479 -2.548 -9.229 1.00 53.09 123 SER A CA 1
ATOM 848 C C . SER A 1 123 ? 30.677 -3.500 -9.369 1.00 53.09 123 SER A C 1
ATOM 850 O O . SER A 1 123 ? 31.500 -3.289 -10.256 1.00 53.09 123 SER A O 1
ATOM 852 N N . GLN A 1 124 ? 30.820 -4.528 -8.517 1.00 52.19 124 GLN A N 1
ATOM 853 C CA . GLN A 1 124 ? 32.082 -5.279 -8.402 1.00 52.19 124 GLN A CA 1
ATOM 854 C C . GLN A 1 124 ? 32.091 -6.750 -8.86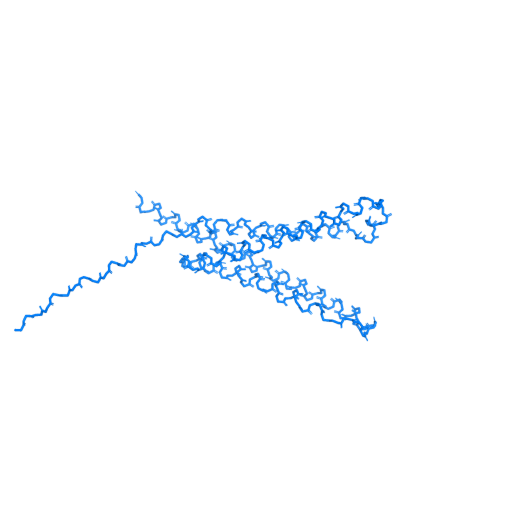2 1.00 52.19 124 GLN A C 1
ATOM 856 O O . GLN A 1 124 ? 33.163 -7.350 -8.822 1.00 52.19 124 GLN A O 1
ATOM 861 N N . MET A 1 125 ? 30.997 -7.365 -9.346 1.00 49.69 125 MET A N 1
ATOM 862 C CA . MET A 1 125 ? 31.059 -8.768 -9.827 1.00 49.69 125 MET A CA 1
ATOM 863 C C . MET A 1 125 ? 30.094 -9.096 -10.986 1.00 49.69 125 MET A C 1
ATOM 865 O O . MET A 1 125 ? 28.925 -9.355 -10.725 1.00 49.69 125 MET A O 1
ATOM 869 N N . PRO A 1 126 ? 30.550 -9.178 -12.252 1.00 56.41 126 PRO A N 1
ATOM 870 C CA . PRO A 1 126 ? 29.668 -9.347 -13.417 1.00 56.41 126 PRO A CA 1
ATOM 871 C C . PRO A 1 126 ? 28.923 -10.698 -13.502 1.00 56.41 126 PRO A C 1
ATOM 873 O O . PRO A 1 126 ? 27.771 -10.703 -13.923 1.00 56.41 126 PRO A O 1
ATOM 876 N N . ASP A 1 127 ? 29.498 -11.815 -13.033 1.00 59.72 127 ASP A N 1
ATOM 877 C CA . ASP A 1 127 ? 28.820 -13.133 -13.067 1.00 59.72 127 ASP A CA 1
ATOM 878 C C . ASP A 1 127 ? 28.040 -13.460 -11.778 1.00 59.72 127 ASP A C 1
ATOM 880 O O . ASP A 1 127 ? 27.005 -14.128 -11.816 1.00 59.72 127 ASP A O 1
ATOM 884 N N . ALA A 1 128 ? 28.475 -12.936 -10.624 1.00 55.34 128 ALA A N 1
ATOM 885 C CA . ALA A 1 128 ? 27.726 -13.059 -9.370 1.00 55.34 128 ALA A CA 1
ATOM 886 C C . ALA A 1 128 ? 26.562 -12.055 -9.284 1.00 55.34 128 ALA A C 1
ATOM 888 O O . ALA A 1 128 ? 25.591 -12.327 -8.585 1.00 55.34 128 ALA A O 1
ATOM 889 N N . ALA A 1 129 ? 26.608 -10.936 -10.019 1.00 57.03 129 ALA A N 1
ATOM 890 C CA . ALA A 1 129 ? 25.549 -9.926 -10.044 1.00 57.03 129 ALA A CA 1
ATOM 891 C C . ALA A 1 129 ? 24.245 -10.423 -10.678 1.00 57.03 129 ALA A C 1
ATOM 893 O O . ALA A 1 129 ? 23.179 -9.984 -10.262 1.00 57.03 129 ALA A O 1
ATOM 894 N N . VAL A 1 130 ? 24.291 -11.358 -11.634 1.00 59.03 130 VAL A N 1
ATOM 895 C CA . VAL A 1 130 ? 23.067 -11.921 -12.235 1.00 59.03 130 VAL A CA 1
ATOM 896 C C . VAL A 1 130 ? 22.400 -12.915 -11.280 1.00 59.03 130 VAL A C 1
ATOM 898 O O . VAL A 1 130 ? 21.187 -12.874 -11.083 1.00 59.03 130 VAL A O 1
ATOM 901 N N . ALA A 1 131 ? 23.186 -13.777 -10.625 1.00 59.22 131 ALA A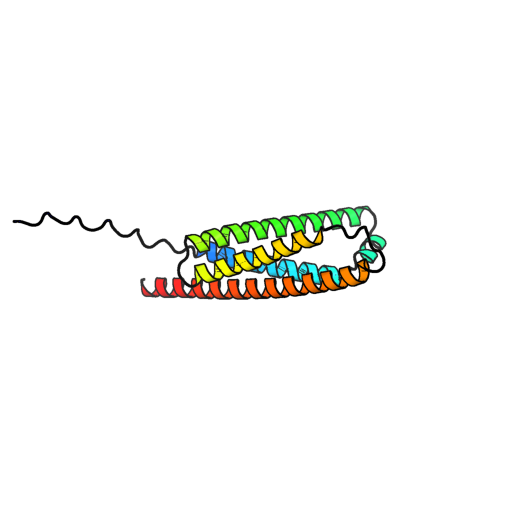 N 1
ATOM 902 C CA . ALA A 1 131 ? 22.673 -14.713 -9.623 1.00 59.22 131 ALA A CA 1
ATOM 903 C C . ALA A 1 131 ? 22.188 -13.990 -8.354 1.00 59.22 131 ALA A C 1
ATOM 905 O O . ALA A 1 131 ? 21.110 -14.295 -7.843 1.00 59.22 131 ALA A O 1
ATOM 906 N N . ALA A 1 132 ? 22.946 -12.996 -7.884 1.00 59.66 132 ALA A N 1
ATOM 907 C CA . ALA A 1 132 ? 22.552 -12.137 -6.777 1.00 59.66 132 ALA A CA 1
ATOM 908 C C . ALA A 1 132 ? 21.332 -11.287 -7.156 1.00 59.66 132 ALA A C 1
ATOM 910 O O . ALA A 1 132 ? 20.371 -11.258 -6.401 1.00 59.66 132 ALA A O 1
ATOM 911 N N . GLY A 1 133 ? 21.303 -10.693 -8.352 1.00 62.47 133 GLY A N 1
ATOM 912 C CA . GLY A 1 133 ? 20.168 -9.921 -8.865 1.00 62.47 133 GLY A CA 1
ATOM 913 C C . GLY A 1 133 ? 18.878 -10.737 -8.938 1.00 62.47 133 GLY A C 1
ATOM 914 O O . GLY A 1 133 ? 17.837 -10.270 -8.488 1.00 62.47 133 GLY A O 1
ATOM 915 N N . ASN A 1 134 ? 18.946 -11.990 -9.394 1.00 66.19 134 ASN A N 1
ATOM 916 C CA . ASN A 1 134 ? 17.793 -12.893 -9.393 1.00 66.19 134 ASN A CA 1
ATOM 917 C C . ASN A 1 134 ? 17.347 -13.274 -7.972 1.00 66.19 134 ASN A C 1
ATOM 919 O O . ASN A 1 134 ? 16.148 -13.322 -7.700 1.00 66.19 134 ASN A O 1
ATOM 923 N N . ALA A 1 135 ? 18.285 -13.526 -7.054 1.00 66.38 135 ALA A N 1
ATOM 924 C CA . ALA A 1 135 ? 17.964 -13.815 -5.656 1.00 66.38 135 ALA A CA 1
ATOM 925 C C . ALA A 1 135 ? 17.354 -12.596 -4.939 1.00 66.38 135 ALA A C 1
ATOM 927 O O . ALA A 1 135 ? 16.402 -12.749 -4.173 1.00 66.38 135 ALA A O 1
ATOM 928 N N . PHE A 1 136 ? 17.852 -11.391 -5.224 1.00 68.38 136 PHE A N 1
ATOM 929 C CA . PHE A 1 136 ? 17.321 -10.135 -4.701 1.00 68.38 136 PHE A CA 1
ATOM 930 C C . PHE A 1 136 ? 15.942 -9.824 -5.270 1.00 68.38 136 PHE A C 1
ATOM 932 O O . PHE A 1 136 ? 15.043 -9.533 -4.491 1.00 68.38 136 PHE A O 1
ATOM 939 N N . ALA A 1 137 ? 15.732 -9.990 -6.578 1.00 69.44 137 ALA A N 1
ATOM 940 C CA . ALA A 1 137 ? 14.417 -9.831 -7.194 1.00 69.44 137 ALA A CA 1
ATOM 941 C C . ALA A 1 137 ? 13.392 -10.821 -6.613 1.00 69.44 137 ALA A C 1
ATOM 943 O O . ALA A 1 137 ? 12.236 -10.468 -6.382 1.00 69.44 137 ALA A O 1
ATOM 944 N N . LEU A 1 138 ? 13.810 -12.060 -6.322 1.00 73.19 138 LEU A N 1
ATOM 945 C CA . LEU A 1 138 ? 12.951 -13.040 -5.659 1.00 73.19 138 LEU A CA 1
ATOM 946 C C . LEU A 1 138 ? 12.634 -12.624 -4.213 1.00 73.19 138 LEU A C 1
ATOM 948 O O . LEU A 1 138 ? 11.489 -12.739 -3.782 1.00 73.19 138 LEU A O 1
ATOM 952 N N . MET A 1 139 ? 13.629 -12.135 -3.468 1.00 70.19 139 MET A N 1
ATOM 953 C CA . MET A 1 139 ? 13.462 -11.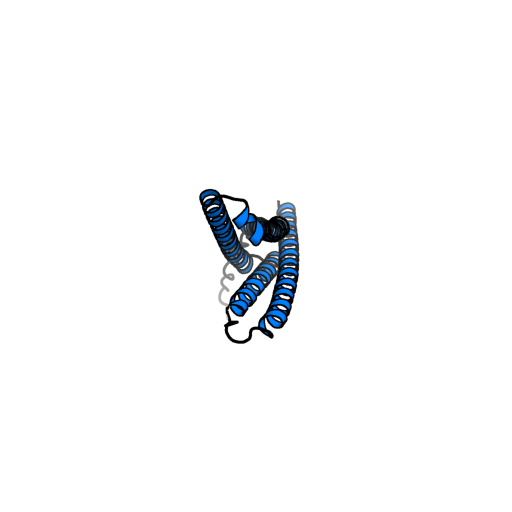683 -2.084 1.00 70.19 139 MET A CA 1
ATOM 954 C C . MET A 1 139 ? 12.566 -10.444 -1.996 1.00 70.19 139 MET A C 1
ATOM 956 O O . MET A 1 139 ? 11.663 -10.412 -1.163 1.00 70.19 139 MET A O 1
ATOM 960 N N . GLU A 1 140 ? 12.765 -9.469 -2.880 1.00 73.62 140 GLU A N 1
ATOM 961 C CA . GLU A 1 140 ? 11.914 -8.287 -3.027 1.00 73.62 140 GLU A CA 1
ATOM 962 C C . GLU A 1 140 ? 10.474 -8.707 -3.311 1.00 73.62 140 GLU A C 1
ATOM 964 O O . GLU A 1 140 ? 9.566 -8.317 -2.581 1.00 73.62 140 GLU A O 1
ATOM 969 N N . ARG A 1 141 ? 10.270 -9.633 -4.256 1.00 75.06 141 ARG A N 1
ATOM 970 C CA . ARG A 1 141 ? 8.937 -10.153 -4.574 1.00 75.06 141 ARG A CA 1
ATOM 971 C C . ARG A 1 141 ? 8.281 -10.873 -3.399 1.00 75.06 141 ARG A C 1
ATOM 973 O O . ARG A 1 141 ? 7.093 -10.689 -3.150 1.00 75.06 141 ARG A O 1
ATOM 980 N N . VAL A 1 142 ? 9.033 -11.683 -2.652 1.00 79.25 142 VAL A N 1
ATOM 981 C CA . VAL A 1 142 ? 8.524 -12.353 -1.444 1.00 79.25 142 VAL A CA 1
ATOM 982 C C . VAL A 1 142 ? 8.117 -11.329 -0.384 1.00 79.25 142 VAL A C 1
ATOM 984 O O . VAL A 1 142 ? 7.057 -11.480 0.230 1.00 79.25 142 VAL A O 1
ATOM 987 N N . VAL A 1 143 ? 8.920 -10.283 -0.173 1.00 78.62 143 VAL A N 1
ATOM 988 C CA . VAL A 1 143 ? 8.590 -9.241 0.803 1.00 78.62 143 VAL A CA 1
ATOM 989 C C . VAL A 1 143 ? 7.408 -8.400 0.342 1.00 78.62 143 VAL A C 1
ATOM 991 O O . VAL A 1 143 ? 6.545 -8.107 1.167 1.00 78.62 143 VAL A O 1
ATOM 994 N N . ASP A 1 144 ? 7.294 -8.079 -0.942 1.00 78.62 144 ASP A N 1
ATOM 995 C CA . ASP A 1 144 ? 6.141 -7.353 -1.473 1.00 78.62 144 ASP A CA 1
ATOM 996 C C . ASP A 1 144 ? 4.844 -8.150 -1.330 1.00 78.62 144 ASP A C 1
ATOM 998 O O . ASP A 1 144 ? 3.832 -7.602 -0.883 1.00 78.62 144 ASP A O 1
ATOM 1002 N N . VAL A 1 145 ? 4.874 -9.465 -1.579 1.00 81.38 145 VAL A N 1
ATOM 1003 C CA . VAL A 1 145 ? 3.719 -10.337 -1.315 1.00 81.38 145 VAL A CA 1
ATOM 1004 C C . VAL A 1 145 ? 3.381 -10.358 0.177 1.00 81.38 145 VAL A C 1
ATOM 1006 O O . VAL A 1 145 ? 2.222 -10.156 0.547 1.00 81.38 145 VAL A O 1
ATOM 1009 N N . LEU A 1 146 ? 4.369 -10.561 1.055 1.00 81.81 146 LEU A N 1
ATOM 1010 C CA . LEU A 1 146 ? 4.157 -10.549 2.508 1.00 81.81 146 LEU A CA 1
ATOM 1011 C C . LEU A 1 146 ? 3.585 -9.211 2.988 1.00 81.81 146 LEU A C 1
ATOM 1013 O O . LEU A 1 146 ? 2.630 -9.181 3.765 1.00 81.81 146 LEU A O 1
ATOM 1017 N N . ARG A 1 147 ? 4.129 -8.100 2.495 1.00 81.75 147 ARG A N 1
ATOM 1018 C CA . ARG A 1 147 ? 3.660 -6.743 2.770 1.00 81.75 147 ARG A CA 1
ATOM 1019 C C . ARG A 1 147 ? 2.217 -6.559 2.320 1.00 81.75 147 ARG A C 1
ATOM 1021 O O . ARG A 1 147 ? 1.410 -6.054 3.102 1.00 81.75 147 ARG A O 1
ATOM 1028 N N . GLY A 1 148 ? 1.882 -6.990 1.105 1.00 81.88 148 GLY A N 1
ATOM 1029 C CA . GLY A 1 148 ? 0.521 -6.953 0.578 1.00 81.88 148 GLY A CA 1
ATOM 1030 C C . GLY A 1 148 ? -0.456 -7.721 1.468 1.00 81.88 148 GLY A C 1
ATOM 1031 O O . GLY A 1 148 ? -1.508 -7.191 1.827 1.00 81.88 148 GLY A O 1
ATOM 1032 N N . LEU A 1 149 ? -0.076 -8.924 1.912 1.00 85.50 149 LEU A N 1
ATOM 1033 C CA . LEU A 1 149 ? -0.879 -9.744 2.825 1.00 85.50 149 LEU A CA 1
ATOM 1034 C C . LEU A 1 149 ? -1.082 -9.078 4.193 1.00 85.50 149 LEU A C 1
ATOM 1036 O O . LEU A 1 149 ? -2.205 -9.046 4.699 1.00 85.50 149 LEU A O 1
ATOM 1040 N N . VAL A 1 150 ? -0.027 -8.508 4.784 1.00 84.38 150 VAL A N 1
ATOM 1041 C CA . VAL A 1 150 ? -0.106 -7.798 6.073 1.00 84.38 150 VAL A CA 1
ATOM 1042 C C . VAL A 1 150 ? -0.987 -6.552 5.962 1.00 84.38 150 VAL A C 1
ATOM 1044 O O . VAL A 1 150 ? -1.821 -6.309 6.836 1.00 84.38 150 VAL A O 1
ATOM 1047 N N . MET A 1 151 ? -0.855 -5.781 4.879 1.00 82.50 151 MET A N 1
ATOM 1048 C CA . MET A 1 151 ? -1.711 -4.619 4.630 1.00 82.50 151 MET A CA 1
ATOM 1049 C C . MET A 1 151 ? -3.176 -5.022 4.444 1.00 82.50 151 MET A C 1
ATOM 1051 O O . MET A 1 151 ? -4.051 -4.392 5.036 1.00 82.50 151 MET A O 1
ATOM 1055 N N . LEU A 1 152 ? -3.452 -6.095 3.695 1.00 84.19 152 LEU A N 1
ATOM 1056 C CA . LEU A 1 152 ? -4.798 -6.655 3.535 1.00 84.19 152 LEU A CA 1
ATOM 1057 C C . LEU A 1 152 ? -5.405 -7.073 4.876 1.00 84.19 152 LEU A C 1
ATOM 1059 O O . LEU A 1 152 ? -6.528 -6.679 5.194 1.00 84.19 152 LEU A O 1
ATOM 1063 N N . ALA A 1 153 ? -4.654 -7.818 5.689 1.00 83.56 153 ALA A N 1
ATOM 1064 C CA . ALA A 1 153 ? -5.090 -8.215 7.024 1.00 83.56 153 ALA A CA 1
ATOM 1065 C C . ALA A 1 153 ? -5.379 -6.987 7.905 1.00 83.56 153 ALA A C 1
ATOM 1067 O O . ALA A 1 153 ? -6.428 -6.915 8.548 1.00 83.56 153 ALA A O 1
ATOM 1068 N N . GLY A 1 154 ? -4.497 -5.983 7.875 1.00 78.19 154 GLY A N 1
ATOM 1069 C CA . GLY A 1 154 ? -4.686 -4.715 8.573 1.00 78.19 154 GLY A CA 1
ATOM 1070 C C . GLY A 1 154 ? -5.970 -3.998 8.154 1.00 78.19 154 GLY A C 1
ATOM 1071 O O . GLY A 1 154 ? -6.765 -3.615 9.013 1.00 78.19 154 GLY A O 1
ATOM 1072 N N . VAL A 1 155 ? -6.233 -3.892 6.847 1.00 84.12 155 VAL A N 1
ATOM 1073 C CA . VAL A 1 155 ? -7.466 -3.302 6.299 1.00 84.12 155 VAL A CA 1
ATOM 1074 C C . VAL A 1 155 ? -8.708 -4.039 6.799 1.00 84.12 155 VAL A C 1
ATOM 1076 O O . VAL A 1 155 ? -9.637 -3.397 7.293 1.00 84.12 155 VAL A O 1
ATOM 1079 N N . VAL A 1 156 ? -8.723 -5.373 6.740 1.00 87.31 156 VAL A N 1
ATOM 1080 C CA . VAL A 1 156 ? -9.851 -6.187 7.225 1.00 87.31 156 VAL A CA 1
ATOM 1081 C C . VAL A 1 156 ? -10.113 -5.928 8.709 1.00 87.31 156 VAL A C 1
ATOM 1083 O O . VAL A 1 156 ? -11.257 -5.708 9.112 1.00 87.31 156 VAL A O 1
ATOM 1086 N N . VAL A 1 157 ? -9.062 -5.885 9.529 1.00 84.69 157 VAL A N 1
ATOM 1087 C CA . VAL A 1 157 ? -9.186 -5.621 10.968 1.00 84.69 157 VAL A CA 1
ATOM 1088 C C . VAL A 1 157 ? -9.713 -4.204 11.241 1.00 84.69 157 VAL A C 1
ATOM 1090 O O . VAL A 1 157 ? -10.568 -4.035 12.115 1.00 84.69 157 VAL A O 1
ATOM 1093 N N . VAL A 1 158 ? -9.288 -3.192 10.471 1.00 77.38 158 VAL A N 1
ATOM 1094 C CA . VAL A 1 158 ? -9.839 -1.827 10.575 1.00 77.38 158 VAL A CA 1
ATOM 1095 C C . VAL A 1 158 ? -11.323 -1.797 10.194 1.00 77.38 158 VAL A C 1
ATOM 1097 O O . VAL A 1 158 ? -12.116 -1.190 10.914 1.00 77.38 158 VAL A O 1
ATOM 1100 N N . ILE A 1 159 ? -11.730 -2.482 9.119 1.00 83.00 159 ILE A N 1
ATOM 1101 C CA . ILE A 1 159 ? -13.140 -2.574 8.694 1.00 83.00 159 ILE A CA 1
ATOM 1102 C C . ILE A 1 159 ? -14.000 -3.210 9.793 1.00 83.00 159 ILE A C 1
ATOM 1104 O O . ILE A 1 159 ? -15.058 -2.675 10.141 1.00 83.00 159 ILE A O 1
ATOM 1108 N N . LEU A 1 160 ? -13.534 -4.313 10.387 1.00 82.50 160 LEU A N 1
ATOM 1109 C CA . LEU A 1 160 ? -14.216 -4.951 11.514 1.00 82.50 160 LEU A CA 1
ATOM 1110 C C . LEU A 1 160 ? -14.331 -3.993 12.705 1.00 82.50 160 LEU A C 1
ATOM 1112 O O . LEU A 1 160 ? -15.415 -3.869 13.278 1.00 82.50 160 LEU A O 1
ATOM 1116 N N . GLY A 1 161 ? -13.263 -3.254 13.022 1.00 75.06 161 GLY A N 1
ATOM 1117 C CA . GLY A 1 161 ? -13.285 -2.201 14.037 1.00 75.06 161 GLY A CA 1
ATOM 1118 C C . GLY A 1 161 ? -14.353 -1.139 13.758 1.00 75.06 161 GLY A C 1
ATOM 1119 O O . GLY A 1 161 ? -15.178 -0.870 14.624 1.00 75.06 161 GLY A O 1
ATOM 1120 N N . ILE A 1 162 ? -14.420 -0.602 12.533 1.00 80.56 162 ILE A N 1
ATOM 1121 C CA . ILE A 1 162 ? -15.443 0.381 12.125 1.00 80.56 162 ILE A CA 1
ATOM 1122 C C . ILE A 1 162 ? -16.859 -0.181 12.324 1.00 80.56 162 ILE A C 1
ATOM 1124 O O . ILE A 1 162 ? -17.747 0.532 12.802 1.00 80.56 162 ILE A O 1
ATOM 1128 N N . SER A 1 163 ? -17.081 -1.452 11.977 1.00 79.00 163 SER A N 1
ATOM 1129 C CA . SER A 1 163 ? -18.390 -2.099 12.117 1.00 79.00 163 SER A CA 1
ATOM 1130 C C . SER A 1 163 ? -18.829 -2.242 13.582 1.00 79.00 163 SER A C 1
ATOM 1132 O O . SER A 1 163 ? -20.001 -2.020 13.893 1.00 79.00 163 SER A O 1
ATOM 1134 N N . GLU A 1 164 ? -17.898 -2.529 14.498 1.00 76.75 164 GLU A N 1
ATOM 1135 C CA . GLU A 1 164 ? -18.179 -2.617 15.935 1.00 76.75 164 GLU A CA 1
ATOM 1136 C C . GLU A 1 164 ? -18.535 -1.262 16.536 1.00 76.75 164 GLU A C 1
ATOM 1138 O O . GLU A 1 164 ? -19.497 -1.172 17.300 1.00 76.75 164 GLU A O 1
ATOM 1143 N N . VAL A 1 165 ? -17.807 -0.205 16.162 1.00 74.94 165 VAL A N 1
ATOM 1144 C CA . VAL A 1 165 ? -18.105 1.163 16.610 1.00 74.94 165 VAL A CA 1
ATOM 1145 C C . VAL A 1 165 ? -19.500 1.585 16.157 1.00 74.94 165 VAL A C 1
ATOM 1147 O O . VAL A 1 165 ? -20.293 2.084 16.954 1.00 74.94 165 VAL A O 1
ATOM 1150 N N . ARG A 1 166 ? -19.844 1.320 14.889 1.00 74.50 166 ARG A N 1
ATOM 1151 C CA . ARG A 1 166 ? -21.174 1.632 14.346 1.00 74.50 166 ARG A CA 1
ATOM 1152 C C . ARG A 1 166 ? -22.287 0.857 15.052 1.00 74.50 166 ARG A C 1
ATOM 1154 O O . ARG A 1 166 ? -23.310 1.454 15.373 1.00 74.50 166 ARG A O 1
ATOM 1161 N N . ARG A 1 167 ? -22.089 -0.435 15.345 1.00 75.69 167 ARG A N 1
ATOM 1162 C CA . ARG A 1 167 ? -23.067 -1.242 16.102 1.00 75.69 167 ARG A CA 1
ATOM 1163 C C . ARG A 1 167 ? -23.253 -0.734 17.531 1.00 75.69 167 ARG A C 1
ATOM 1165 O O . ARG A 1 167 ? -24.386 -0.624 17.984 1.00 75.69 167 ARG A O 1
ATOM 1172 N N . LYS A 1 168 ? -22.167 -0.387 18.229 1.00 72.50 168 LYS A N 1
ATOM 1173 C CA . LYS A 1 168 ? -22.232 0.177 19.589 1.00 72.50 168 LYS A CA 1
ATOM 1174 C C . LYS A 1 168 ? -22.877 1.563 19.615 1.00 72.50 168 LYS A C 1
ATOM 1176 O O . LYS A 1 168 ? -23.569 1.876 20.576 1.00 72.50 168 LYS A O 1
ATOM 1181 N N . GLY A 1 169 ? -22.668 2.371 18.575 1.00 60.41 169 GLY A N 1
ATOM 1182 C CA . GLY A 1 169 ? -23.336 3.662 18.404 1.00 60.41 169 GLY A CA 1
ATOM 1183 C C . GLY A 1 169 ? -24.839 3.518 18.164 1.00 60.41 169 GLY A C 1
ATOM 1184 O O . GLY A 1 169 ? -25.616 4.211 18.804 1.00 60.41 169 GLY A O 1
ATOM 1185 N N . ALA A 1 170 ? -25.250 2.571 17.315 1.00 62.00 170 ALA A N 1
ATOM 1186 C CA . ALA A 1 170 ? -26.663 2.296 17.042 1.00 62.00 170 ALA A CA 1
ATOM 1187 C C . ALA A 1 170 ? -27.411 1.675 18.235 1.00 62.00 170 ALA A C 1
ATOM 1189 O O . ALA A 1 170 ? -28.611 1.856 18.351 1.00 62.00 170 ALA A O 1
ATOM 1190 N N . ALA A 1 171 ? -26.716 0.957 19.123 1.00 60.03 171 ALA A N 1
ATOM 1191 C CA . ALA A 1 171 ? -27.298 0.395 20.345 1.00 60.03 171 ALA A CA 1
ATOM 1192 C C . ALA A 1 171 ? -27.396 1.401 21.512 1.00 60.03 171 ALA A C 1
ATOM 1194 O O . ALA A 1 171 ? -27.940 1.066 22.561 1.00 60.03 171 ALA A O 1
ATOM 1195 N N . ARG A 1 172 ? -26.807 2.596 21.367 1.00 51.47 172 ARG A N 1
ATOM 1196 C CA . ARG A 1 172 ? -26.830 3.682 22.366 1.00 51.47 172 ARG A CA 1
ATOM 1197 C C . ARG A 1 172 ? -27.685 4.881 21.935 1.00 51.47 172 ARG A C 1
ATOM 1199 O O . ARG A 1 172 ? -27.792 5.824 22.715 1.00 51.47 172 ARG A O 1
ATOM 1206 N N . ALA A 1 173 ? -28.219 4.853 20.715 1.00 50.97 173 ALA A N 1
ATOM 1207 C CA . ALA A 1 173 ? -29.186 5.811 20.183 1.00 50.97 173 ALA A CA 1
ATOM 1208 C C . ALA A 1 173 ? -30.600 5.246 20.348 1.00 50.97 173 ALA A C 1
ATOM 1210 O O . ALA A 1 173 ? -31.514 6.061 20.591 1.00 50.97 173 ALA A O 1
#

Sequence (173 aa):
MTNPPMDPPPPSAPPTQEPVRAATALVVVTALLLLGSVLTEVAGAIVDPSQAYAMLGTVANVVIVVVALAALAVLLGLGIAALVLAILVTVRGSGKLRIGAVMIIIGSLLGLAVSFTVTGDISQMPDAAVAAGNAFALMERVVDVLRGLVMLAGVVVVILGISEVRRKGAARA